Protein AF-A0A1G8QMH2-F1 (afdb_monomer_lite)

Foldseek 3Di:
DDDDDDDDPDPDDPDDDDDPDPDPDPDDCDPPVVVVLVVVVVVVVVVLVVVVVVCCVVPNDPVSVVVVCVVVVVSVVVVVVD

Organism: NCBI:txid930129

Sequence (82 aa):
MGYYPPPYHGPPRPPYYHPPKKHKKKHRKQPFWWKKWKLACSQILIPLICFQLFRTLIFPTSFDVVLLIILVSLTVYCCFTC

Radius of gyration: 29.93 Å; chains: 1; bounding box: 71×15×72 Å

pLDDT: mean 73.29, std 7.8, range [49.47, 84.69]

Structure (mmCIF, N/CA/C/O backbone):
data_AF-A0A1G8QMH2-F1
#
_entry.id   AF-A0A1G8QMH2-F1
#
loop_
_atom_site.group_PDB
_atom_site.id
_atom_site.type_symbol
_atom_site.label_atom_id
_atom_site.label_alt_id
_atom_site.label_comp_id
_atom_site.label_asym_id
_atom_site.label_entity_id
_atom_site.label_seq_id
_atom_site.pdbx_PDB_ins_code
_atom_site.Cartn_x
_atom_site.Cartn_y
_atom_site.Cartn_z
_atom_site.occupancy
_atom_site.B_iso_or_equiv
_atom_site.auth_seq_id
_atom_site.auth_comp_id
_atom_site.auth_asym_id
_atom_site.auth_atom_id
_atom_site.pdbx_PDB_model_num
ATOM 1 N N . MET A 1 1 ? -26.770 4.759 47.993 1.00 53.62 1 MET A N 1
ATOM 2 C CA . MET A 1 1 ? -28.210 4.719 48.323 1.00 53.62 1 MET A CA 1
ATOM 3 C C . MET A 1 1 ? -29.008 4.469 47.052 1.00 53.62 1 MET A C 1
ATOM 5 O O . MET A 1 1 ? -28.899 5.265 46.130 1.00 53.62 1 MET A O 1
ATOM 9 N N . GLY A 1 2 ? -29.742 3.358 46.962 1.00 57.81 2 GLY A N 1
ATOM 10 C CA . GLY A 1 2 ? -30.661 3.115 45.845 1.00 57.81 2 GLY A CA 1
ATOM 11 C C . GLY A 1 2 ? -31.896 4.004 45.975 1.00 57.81 2 GLY A C 1
ATOM 12 O O . GLY A 1 2 ? -32.468 4.097 47.058 1.00 57.81 2 GLY A O 1
ATOM 13 N N . TYR A 1 3 ? -32.279 4.681 44.897 1.00 63.38 3 TYR A N 1
ATOM 14 C CA . TYR A 1 3 ? -33.479 5.512 44.855 1.00 63.38 3 TYR A CA 1
ATOM 15 C C . TYR A 1 3 ? -34.702 4.587 44.787 1.00 63.38 3 TYR A C 1
ATOM 17 O O . TYR A 1 3 ? -34.940 3.963 43.752 1.00 63.38 3 TYR A O 1
ATOM 25 N N . TYR A 1 4 ? -35.447 4.445 45.884 1.00 74.75 4 TYR A N 1
ATOM 26 C CA . TYR A 1 4 ? -36.739 3.761 45.846 1.00 74.75 4 TYR A CA 1
ATOM 27 C C . TYR A 1 4 ? -37.809 4.757 45.383 1.00 74.75 4 TYR A C 1
ATOM 29 O O . TYR A 1 4 ? -37.926 5.828 45.981 1.00 74.75 4 TYR A O 1
ATOM 37 N N . PRO A 1 5 ? -38.572 4.457 44.317 1.00 74.88 5 PRO A N 1
ATOM 38 C CA . PRO A 1 5 ? -39.675 5.316 43.915 1.00 74.88 5 PRO A CA 1
ATOM 39 C C . PRO A 1 5 ? -40.790 5.284 44.980 1.00 74.88 5 PRO A C 1
ATOM 41 O O . PRO A 1 5 ? -40.995 4.242 45.609 1.00 74.88 5 PRO A O 1
ATOM 44 N N . PRO A 1 6 ? -41.517 6.397 45.184 1.00 80.12 6 PRO A N 1
ATOM 45 C CA . PRO A 1 6 ? -42.612 6.458 46.147 1.00 80.12 6 PRO A CA 1
ATOM 46 C C . PRO A 1 6 ? -43.758 5.491 45.774 1.00 80.12 6 PRO A C 1
ATOM 48 O O . PRO A 1 6 ? -43.945 5.196 44.586 1.00 80.12 6 PRO A O 1
ATOM 51 N N . PRO A 1 7 ? -44.538 4.997 46.757 1.00 74.75 7 PRO A N 1
ATOM 52 C CA . PRO A 1 7 ? -45.694 4.133 46.511 1.00 74.75 7 PRO A CA 1
ATOM 53 C C . PRO A 1 7 ? -46.724 4.831 45.610 1.00 74.75 7 PRO A C 1
ATOM 55 O O . PRO A 1 7 ? -47.072 5.986 45.842 1.00 74.75 7 PRO A O 1
ATOM 58 N N . TYR A 1 8 ? -47.208 4.146 44.570 1.00 72.31 8 TYR A N 1
ATOM 59 C CA . TYR A 1 8 ? -48.161 4.711 43.608 1.00 72.31 8 TYR A CA 1
ATOM 60 C C . TYR A 1 8 ? -49.577 4.188 43.893 1.00 72.31 8 TYR A C 1
ATOM 62 O O . TYR A 1 8 ? -49.791 2.978 43.890 1.00 72.31 8 TYR A O 1
ATOM 70 N N . HIS A 1 9 ? -50.548 5.080 44.108 1.00 79.19 9 HIS A N 1
ATOM 71 C CA . HIS A 1 9 ? -51.958 4.748 44.386 1.00 79.19 9 HIS A CA 1
ATOM 72 C C . HIS A 1 9 ? -52.823 4.742 43.112 1.00 79.19 9 HIS A C 1
ATOM 74 O O . HIS A 1 9 ? -53.875 5.373 43.053 1.00 79.19 9 HIS A O 1
ATOM 80 N N . GLY A 1 10 ? -52.347 4.079 42.059 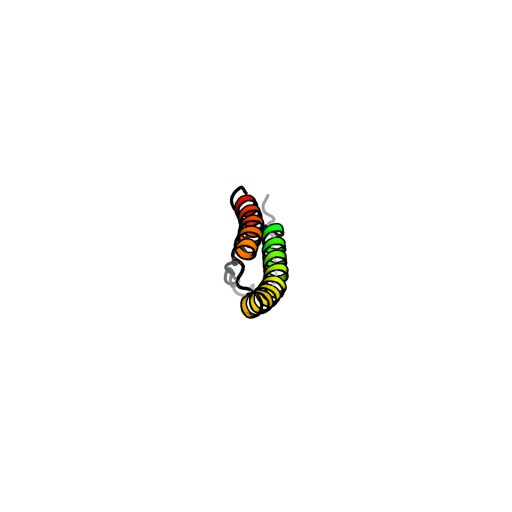1.00 83.69 10 GLY A N 1
ATOM 81 C CA . GLY A 1 10 ? -53.033 3.989 40.767 1.00 83.69 10 GLY A CA 1
ATOM 82 C C . GLY A 1 10 ? -53.469 2.563 40.425 1.00 83.69 10 GLY A C 1
ATOM 83 O O . GLY A 1 10 ? -53.242 1.644 41.215 1.00 83.69 10 GLY A O 1
ATOM 84 N N . PRO A 1 11 ? -54.066 2.351 39.239 1.00 84.62 11 PRO A N 1
ATOM 85 C CA . PRO A 1 11 ? -54.355 1.008 38.748 1.00 84.62 11 PRO A CA 1
ATOM 86 C C . PRO A 1 11 ? -53.075 0.145 38.684 1.00 84.62 11 PRO A C 1
ATOM 88 O O . PRO A 1 11 ? -51.971 0.694 38.570 1.00 84.62 11 PRO A O 1
ATOM 91 N N . PRO A 1 12 ? -53.194 -1.197 38.749 1.00 82.19 12 PRO A N 1
ATOM 92 C CA . PRO A 1 12 ? -52.048 -2.102 38.741 1.00 82.19 12 PRO A CA 1
ATOM 93 C C . PRO A 1 12 ? -51.111 -1.821 37.564 1.00 82.19 12 PRO A C 1
ATOM 95 O O . PRO A 1 12 ? -51.552 -1.689 36.420 1.00 82.19 12 PRO A O 1
ATOM 98 N N . ARG A 1 13 ? -49.803 -1.732 37.832 1.00 78.50 13 ARG A N 1
ATOM 99 C CA . ARG A 1 13 ? -48.809 -1.524 36.773 1.00 78.50 13 ARG A CA 1
ATOM 100 C C . ARG A 1 13 ? -48.845 -2.726 35.813 1.00 78.50 13 ARG A C 1
ATOM 102 O O . ARG A 1 13 ? -48.823 -3.860 36.294 1.00 78.50 13 ARG A O 1
ATOM 109 N N . PRO A 1 14 ? -48.845 -2.514 34.483 1.00 83.06 14 PRO A N 1
ATOM 110 C CA . PRO A 1 14 ? -48.721 -3.619 33.540 1.00 83.06 14 PRO A CA 1
ATOM 111 C C . PRO A 1 14 ? -47.401 -4.383 33.767 1.00 83.06 14 PRO A C 1
ATOM 113 O O . PRO A 1 14 ? -46.419 -3.780 34.223 1.00 83.06 14 PRO A O 1
ATOM 116 N N . PRO A 1 15 ? -47.343 -5.691 33.451 1.00 83.75 15 PRO A N 1
ATOM 117 C CA . PRO A 1 15 ? -46.137 -6.498 33.620 1.00 83.75 15 PRO A CA 1
ATOM 118 C C . PRO A 1 15 ? -44.926 -5.847 32.940 1.00 83.75 15 PRO A C 1
ATOM 120 O O . PRO A 1 15 ? -44.965 -5.516 31.755 1.00 83.75 15 PRO A O 1
ATOM 123 N N . TYR A 1 16 ? -43.841 -5.639 33.690 1.00 77.69 16 TYR A N 1
ATOM 124 C CA . TYR A 1 16 ? -42.639 -5.011 33.146 1.00 77.69 16 TYR A CA 1
ATOM 125 C C . TYR A 1 16 ? -41.874 -6.008 32.267 1.00 77.69 16 TYR A C 1
ATOM 127 O O . TYR A 1 16 ? -41.247 -6.941 32.772 1.00 77.69 16 TYR A O 1
ATOM 135 N N . TYR A 1 17 ? -41.909 -5.809 30.948 1.00 79.75 17 TYR A N 1
ATOM 136 C CA . TYR A 1 17 ? -41.118 -6.602 30.009 1.00 79.75 17 TYR A CA 1
ATOM 137 C C . TYR A 1 17 ? -39.675 -6.088 29.971 1.00 79.75 17 TYR A C 1
ATOM 139 O O . TYR A 1 17 ? -39.425 -4.907 29.722 1.00 79.75 17 TYR A O 1
ATOM 147 N N . HIS A 1 18 ? -38.708 -6.971 30.209 1.00 80.00 18 HIS A N 1
ATOM 148 C CA . HIS A 1 18 ? -37.293 -6.631 30.101 1.00 80.00 18 HIS A CA 1
ATOM 149 C C . HIS A 1 18 ? -36.911 -6.521 28.615 1.00 80.00 18 HIS A C 1
ATOM 151 O O . HIS A 1 18 ? -37.033 -7.503 27.879 1.00 80.00 18 HIS A O 1
ATOM 157 N N . PRO A 1 19 ? -36.438 -5.356 28.133 1.00 81.06 19 PRO A N 1
ATOM 158 C CA . PRO A 1 19 ? -36.010 -5.242 26.748 1.00 81.06 19 PRO A CA 1
ATOM 159 C C . PRO A 1 19 ? -34.803 -6.165 26.506 1.00 81.06 19 PRO A C 1
ATOM 161 O O . PRO A 1 19 ? -33.907 -6.245 27.357 1.00 81.06 19 PRO A O 1
ATOM 164 N N . PRO A 1 20 ? -34.738 -6.863 25.359 1.00 82.00 20 PRO A N 1
ATOM 165 C CA . PRO A 1 20 ? -33.629 -7.758 25.062 1.00 82.00 20 PRO A CA 1
ATOM 166 C C . PRO A 1 20 ? -32.310 -6.975 25.047 1.00 82.00 20 PRO A C 1
ATOM 168 O O . PRO A 1 20 ? -32.188 -5.921 24.412 1.00 82.00 20 PRO A O 1
ATOM 171 N N . LYS A 1 21 ? -31.301 -7.487 25.760 1.00 75.56 21 LYS A N 1
ATOM 172 C CA . LYS A 1 21 ? -29.974 -6.864 25.843 1.00 75.56 21 LYS A CA 1
ATOM 173 C C . LYS A 1 21 ? -29.323 -6.889 24.456 1.00 75.56 21 LYS A C 1
ATOM 175 O O . LYS A 1 21 ? -28.882 -7.934 23.988 1.00 75.56 21 LYS A O 1
ATOM 180 N N . LYS A 1 22 ? -29.253 -5.739 23.777 1.00 75.06 22 LYS A N 1
ATOM 181 C CA . LYS A 1 22 ? -28.554 -5.623 22.486 1.00 75.06 22 LYS A CA 1
ATOM 182 C C . LYS A 1 22 ? -27.057 -5.873 22.688 1.00 75.06 22 LYS A C 1
ATOM 184 O O . LYS A 1 22 ? -26.372 -5.067 23.318 1.00 75.06 22 LYS A O 1
ATOM 189 N N . HIS A 1 23 ? -26.543 -6.960 22.116 1.00 70.94 23 HIS A N 1
ATOM 190 C CA . HIS A 1 23 ? -25.108 -7.225 22.042 1.00 70.94 23 HIS A CA 1
ATOM 191 C C . HIS A 1 23 ? -24.417 -6.095 21.269 1.00 70.94 23 HIS A C 1
ATOM 193 O O . HIS A 1 23 ? -24.563 -5.964 20.051 1.00 70.94 23 HIS A O 1
ATOM 199 N N . LYS A 1 24 ? -23.675 -5.240 21.979 1.00 68.12 24 LYS A N 1
ATOM 200 C CA . LYS A 1 24 ? -22.906 -4.166 21.349 1.00 68.12 24 LYS A CA 1
ATOM 201 C C . LYS A 1 24 ? -21.723 -4.786 20.609 1.00 68.12 24 LYS A C 1
ATOM 203 O O . LYS A 1 24 ? -20.801 -5.308 21.233 1.00 68.12 24 LYS A O 1
ATOM 208 N N . LYS A 1 25 ? -21.744 -4.727 19.275 1.00 63.84 25 LYS A N 1
ATOM 209 C CA . LYS A 1 25 ? -20.604 -5.128 18.442 1.00 63.84 25 LYS A CA 1
ATOM 210 C C . LYS A 1 25 ? -19.402 -4.257 18.817 1.00 63.84 25 LYS A C 1
ATOM 212 O O . LYS A 1 25 ? -19.434 -3.035 18.686 1.00 63.84 25 LYS A O 1
ATOM 217 N N . LYS A 1 26 ? -18.348 -4.891 19.331 1.00 58.53 26 LYS A N 1
ATOM 218 C CA . LYS A 1 26 ? -17.102 -4.233 19.734 1.00 58.53 26 LYS A CA 1
ATOM 219 C C . LYS A 1 26 ? -16.372 -3.770 18.472 1.00 58.53 26 LYS A C 1
ATOM 221 O O . LYS A 1 26 ? -15.693 -4.558 17.821 1.00 58.53 26 LYS A O 1
ATOM 226 N N . HIS A 1 27 ? -16.525 -2.498 18.110 1.00 59.03 27 HIS A N 1
ATOM 227 C CA . HIS A 1 27 ? -15.729 -1.888 17.049 1.00 59.03 27 HIS A CA 1
ATOM 228 C C . HIS A 1 27 ? -14.263 -1.898 17.487 1.00 59.03 27 HIS A C 1
ATOM 230 O O . HIS A 1 27 ? -13.875 -1.157 18.393 1.00 59.03 27 HIS A O 1
ATOM 236 N N . ARG A 1 28 ? -13.445 -2.768 16.879 1.00 58.53 28 ARG A N 1
ATOM 237 C CA . ARG A 1 28 ? -11.993 -2.712 17.057 1.00 58.53 28 ARG A CA 1
ATOM 238 C C . ARG A 1 28 ? -11.536 -1.335 16.587 1.00 58.53 28 ARG A C 1
ATOM 240 O O . ARG A 1 28 ? -11.645 -1.013 15.405 1.00 58.53 28 ARG A O 1
ATOM 247 N N . LYS A 1 29 ? -11.073 -0.518 17.533 1.00 60.62 29 LYS A N 1
ATOM 248 C CA . LYS A 1 29 ? -10.460 0.782 17.270 1.00 60.62 29 LYS A CA 1
ATOM 249 C C . LYS A 1 29 ? -9.114 0.523 16.599 1.00 60.62 29 LYS A C 1
ATOM 251 O O . LYS A 1 29 ? -8.091 0.471 17.264 1.00 60.62 29 LYS A O 1
ATOM 256 N N . GLN A 1 30 ? -9.128 0.269 15.294 1.00 61.59 30 GLN A N 1
ATOM 257 C CA . GLN A 1 30 ? -7.896 0.343 14.520 1.00 61.59 30 GLN A CA 1
ATOM 258 C C . GLN A 1 30 ? -7.420 1.801 14.583 1.00 61.59 30 GLN A C 1
ATOM 260 O O . GLN A 1 30 ? -8.255 2.699 14.410 1.00 61.59 30 GLN A O 1
ATOM 265 N N . PRO A 1 31 ? -6.136 2.059 14.875 1.00 64.25 31 PRO A N 1
ATOM 266 C CA . PRO A 1 31 ? -5.626 3.417 14.967 1.00 64.25 31 PRO A CA 1
ATOM 267 C C . PRO A 1 31 ? -5.890 4.146 13.647 1.00 64.25 31 PRO A C 1
ATOM 269 O O . PRO A 1 31 ? -5.646 3.617 12.562 1.00 64.25 31 PRO A O 1
ATOM 272 N N . PHE A 1 32 ? -6.420 5.368 13.735 1.00 64.81 32 PHE A N 1
ATOM 273 C CA . PHE A 1 32 ? -6.788 6.187 12.569 1.00 64.81 32 PHE A CA 1
ATOM 274 C C . PHE A 1 32 ? -5.615 6.402 11.597 1.00 64.81 32 PHE A C 1
ATOM 276 O O . PHE A 1 32 ? -5.817 6.594 10.399 1.00 64.81 32 PHE A O 1
ATOM 283 N N . TRP A 1 33 ? -4.395 6.309 12.119 1.00 66.31 33 TRP A N 1
ATOM 284 C CA . TRP A 1 33 ? -3.137 6.401 11.395 1.00 66.31 33 TRP A CA 1
ATOM 285 C C . TRP A 1 33 ? -2.972 5.259 10.383 1.00 66.31 33 TRP A C 1
ATOM 287 O O . TRP A 1 33 ? -2.612 5.518 9.239 1.00 66.31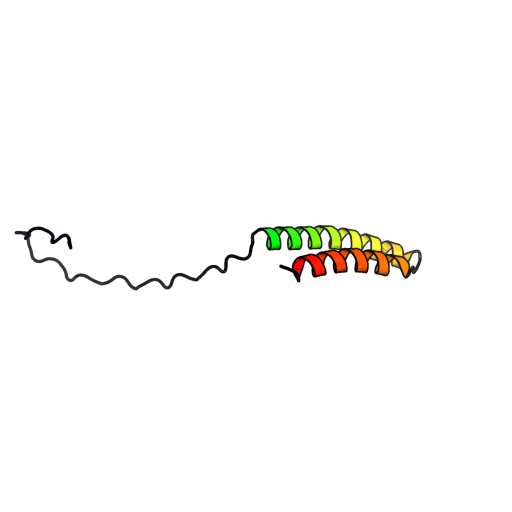 33 TRP A O 1
ATOM 297 N N . TRP A 1 34 ? -3.365 4.028 10.729 1.00 67.50 34 TRP A N 1
ATOM 298 C CA . TRP A 1 34 ? -3.295 2.871 9.823 1.00 67.50 34 TRP A CA 1
ATOM 299 C C . TRP A 1 34 ? -4.138 3.093 8.563 1.00 67.50 34 TRP A C 1
ATOM 301 O O . TRP A 1 34 ? -3.698 2.840 7.441 1.00 67.50 34 TRP A O 1
ATOM 311 N N . LYS A 1 35 ? -5.352 3.634 8.722 1.00 70.00 35 LYS A N 1
ATOM 312 C CA . LYS A 1 35 ? -6.236 3.912 7.581 1.00 70.00 35 LYS A CA 1
ATOM 313 C C . LYS A 1 35 ? -5.630 4.929 6.615 1.00 70.00 35 LYS A C 1
ATOM 315 O O . LYS A 1 35 ? -5.767 4.754 5.409 1.00 70.00 35 LYS A O 1
ATOM 320 N N . LYS A 1 36 ? -4.942 5.951 7.134 1.00 72.75 36 LYS A N 1
ATOM 321 C CA . LYS A 1 36 ? -4.275 6.974 6.317 1.00 72.75 36 LYS A CA 1
ATOM 322 C C . LYS A 1 36 ? -3.102 6.400 5.524 1.00 72.75 36 LYS A C 1
ATOM 324 O O . LYS A 1 36 ? -3.032 6.632 4.323 1.00 72.75 36 LYS A O 1
ATOM 329 N N . TRP A 1 37 ? -2.257 5.588 6.157 1.00 73.00 37 TRP A N 1
ATOM 330 C CA . TRP A 1 37 ? -1.135 4.922 5.486 1.00 73.00 37 TRP A CA 1
ATOM 331 C C . TRP A 1 37 ? -1.586 3.983 4.370 1.00 73.00 37 TRP A C 1
ATOM 333 O O . TRP A 1 37 ? -1.039 4.005 3.274 1.00 73.00 37 TRP A O 1
ATOM 343 N N . LYS A 1 38 ? -2.647 3.208 4.609 1.00 75.12 38 LYS A N 1
ATOM 344 C CA . LYS A 1 38 ? -3.187 2.281 3.608 1.00 75.12 38 LYS A CA 1
ATOM 345 C C . LYS A 1 38 ? -3.760 3.008 2.382 1.00 75.12 38 LYS A C 1
ATOM 347 O O . LYS A 1 38 ? -3.617 2.529 1.255 1.00 75.12 38 LYS A O 1
ATOM 352 N N . LEU A 1 39 ? -4.381 4.168 2.608 1.00 80.00 39 LEU A N 1
ATOM 353 C CA . LEU A 1 39 ? -4.883 5.035 1.544 1.00 80.00 39 LEU A CA 1
ATOM 354 C C . LEU A 1 39 ? -3.724 5.655 0.748 1.00 80.00 39 LEU A C 1
ATOM 356 O O . LEU A 1 39 ? -3.722 5.574 -0.476 1.00 80.00 39 LEU A O 1
ATOM 360 N N . ALA A 1 40 ? -2.713 6.183 1.444 1.00 77.75 40 ALA A N 1
ATOM 361 C CA . ALA A 1 40 ? -1.517 6.761 0.836 1.00 77.75 40 ALA A CA 1
ATOM 362 C C . ALA A 1 40 ? -0.748 5.732 -0.010 1.00 77.75 40 ALA A C 1
ATOM 364 O O . ALA A 1 40 ? -0.406 6.018 -1.154 1.00 77.75 40 ALA A O 1
ATOM 365 N N . CYS A 1 41 ? -0.564 4.504 0.494 1.00 75.25 41 CYS A N 1
ATOM 366 C CA . CYS A 1 41 ? 0.037 3.414 -0.276 1.00 75.25 41 CYS A CA 1
ATOM 367 C C . CYS A 1 41 ? -0.747 3.115 -1.550 1.00 75.25 41 CYS A C 1
ATOM 369 O O . CYS A 1 41 ? -0.138 3.031 -2.606 1.00 75.25 41 CYS A O 1
ATOM 371 N N . SER A 1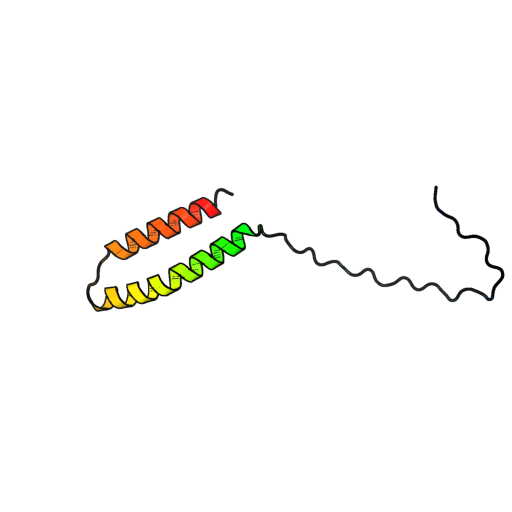 42 ? -2.076 2.978 -1.475 1.00 79.62 42 SER A N 1
ATOM 372 C CA . SER A 1 42 ? -2.884 2.688 -2.672 1.00 79.62 42 SER A CA 1
ATOM 373 C C . SER A 1 42 ? -2.803 3.819 -3.695 1.00 79.62 42 SER A C 1
ATOM 375 O O . SER A 1 42 ? -2.734 3.566 -4.893 1.00 79.62 42 SER A O 1
ATOM 377 N N . GLN A 1 43 ? -2.759 5.064 -3.225 1.00 81.50 43 GLN A N 1
ATOM 378 C CA . GLN A 1 43 ? -2.691 6.239 -4.081 1.00 81.50 43 GLN A CA 1
ATOM 379 C C . GLN A 1 43 ? -1.326 6.412 -4.760 1.00 81.50 43 GLN A C 1
ATOM 381 O O . GLN A 1 43 ? -1.280 6.939 -5.865 1.00 81.50 43 GLN A O 1
ATOM 386 N N . ILE A 1 44 ? -0.239 5.937 -4.142 1.00 78.50 44 ILE A N 1
ATOM 387 C CA . ILE A 1 44 ? 1.107 5.908 -4.735 1.00 78.50 44 ILE A CA 1
ATOM 388 C C . ILE A 1 44 ? 1.289 4.671 -5.627 1.00 78.50 44 ILE A C 1
ATOM 390 O O . ILE A 1 44 ? 1.900 4.778 -6.682 1.00 78.50 44 ILE A O 1
ATOM 394 N N . LEU A 1 45 ? 0.723 3.513 -5.263 1.00 76.94 45 LEU A N 1
ATOM 395 C CA . LEU A 1 45 ? 0.849 2.274 -6.043 1.00 76.94 45 LEU A CA 1
ATOM 396 C C . LEU A 1 45 ? 0.236 2.399 -7.442 1.00 76.94 45 LEU A C 1
ATOM 398 O O . LEU A 1 45 ? 0.809 1.896 -8.400 1.00 76.94 45 LEU A O 1
ATOM 402 N N . ILE A 1 46 ? -0.924 3.055 -7.560 1.00 83.31 46 ILE A N 1
ATOM 403 C CA . ILE A 1 46 ? -1.658 3.202 -8.828 1.00 83.31 46 ILE A CA 1
ATOM 404 C C . ILE A 1 46 ? -0.826 3.914 -9.914 1.00 83.31 46 ILE A C 1
ATOM 406 O O . ILE A 1 46 ? -0.619 3.319 -10.973 1.00 83.31 46 ILE A O 1
ATOM 410 N N . PRO A 1 47 ? -0.313 5.143 -9.703 1.00 80.62 47 PRO A N 1
ATOM 411 C CA . PRO A 1 47 ? 0.503 5.819 -10.708 1.00 80.62 47 PRO A CA 1
ATOM 412 C C . PRO A 1 47 ? 1.825 5.092 -10.948 1.00 80.62 47 PRO A C 1
ATOM 414 O O . PRO A 1 47 ? 2.317 5.089 -12.073 1.00 80.62 47 PRO A O 1
ATOM 417 N N . LEU A 1 48 ? 2.373 4.439 -9.921 1.00 79.19 48 LEU A N 1
ATOM 418 C CA . LEU A 1 48 ? 3.634 3.720 -10.019 1.00 79.19 48 LEU A CA 1
ATOM 419 C C . LEU A 1 48 ? 3.484 2.465 -10.886 1.00 79.19 48 LEU A C 1
ATOM 421 O O . LEU A 1 48 ? 4.301 2.262 -11.767 1.00 79.19 48 LEU A O 1
ATOM 425 N N . ILE A 1 49 ? 2.394 1.702 -10.759 1.00 78.44 49 ILE A N 1
ATOM 426 C CA . ILE A 1 49 ? 2.073 0.581 -11.660 1.00 78.44 49 ILE A CA 1
ATOM 427 C C . ILE A 1 49 ? 1.871 1.069 -13.101 1.00 78.44 49 ILE A C 1
ATOM 429 O O . ILE A 1 49 ? 2.402 0.455 -14.023 1.00 78.44 49 ILE A O 1
ATOM 433 N N . CYS A 1 50 ? 1.165 2.183 -13.319 1.00 84.69 50 CYS A N 1
ATOM 434 C CA . CYS A 1 50 ? 0.992 2.744 -14.664 1.00 84.69 50 CYS A CA 1
ATOM 435 C C . CYS A 1 50 ? 2.329 3.158 -15.301 1.00 84.69 50 CYS A C 1
ATOM 437 O O . CYS A 1 50 ? 2.599 2.812 -16.451 1.00 84.69 50 CYS A O 1
ATOM 439 N N . PHE A 1 51 ? 3.189 3.851 -14.550 1.00 78.31 51 PHE A N 1
ATOM 440 C CA . PHE A 1 51 ? 4.531 4.219 -15.007 1.00 78.31 51 PHE A CA 1
ATOM 441 C C . PHE A 1 51 ? 5.438 2.998 -15.190 1.00 78.31 51 PHE A C 1
ATOM 443 O O . PHE A 1 51 ? 6.196 2.946 -16.156 1.00 78.31 51 PHE A O 1
ATOM 450 N N . GLN A 1 52 ? 5.320 1.997 -14.314 1.00 73.25 52 GLN A N 1
ATOM 451 C CA . GLN A 1 52 ? 6.063 0.745 -14.387 1.00 73.25 52 GLN A CA 1
ATOM 452 C C . GLN A 1 52 ? 5.721 0.018 -15.683 1.00 73.25 52 GLN A C 1
ATOM 454 O O . GLN A 1 52 ? 6.623 -0.358 -16.422 1.00 73.25 52 GLN A O 1
ATOM 459 N N . LEU A 1 53 ? 4.437 -0.128 -16.015 1.00 81.25 53 LEU A N 1
ATOM 460 C CA . LEU A 1 53 ? 4.001 -0.784 -17.250 1.00 81.25 53 LEU A CA 1
ATOM 461 C C . LEU A 1 53 ? 4.516 -0.053 -18.493 1.00 81.25 53 LEU A C 1
ATOM 463 O O . LEU A 1 53 ? 5.018 -0.692 -19.417 1.00 81.25 53 LEU A O 1
ATOM 467 N N . PHE A 1 54 ? 4.472 1.280 -18.483 1.00 83.00 54 PHE A N 1
ATOM 468 C CA . PHE A 1 54 ? 4.979 2.089 -19.587 1.00 83.00 54 PHE A CA 1
ATOM 469 C C . PHE A 1 54 ? 6.505 1.976 -19.743 1.00 83.00 54 PHE A C 1
ATOM 471 O O . PHE A 1 54 ? 6.994 1.786 -20.856 1.00 83.00 54 PHE A O 1
ATOM 478 N N . ARG A 1 55 ? 7.273 1.998 -18.642 1.00 77.62 55 ARG A N 1
ATOM 479 C CA . ARG A 1 55 ? 8.732 1.808 -18.703 1.00 77.62 55 ARG A CA 1
ATOM 480 C C . ARG A 1 55 ? 9.109 0.384 -19.098 1.00 77.62 55 ARG A C 1
ATOM 482 O O . ARG A 1 55 ? 10.041 0.217 -19.872 1.00 77.62 55 ARG A O 1
ATOM 489 N N . THR A 1 56 ? 8.375 -0.630 -18.636 1.00 70.62 56 THR A N 1
ATOM 490 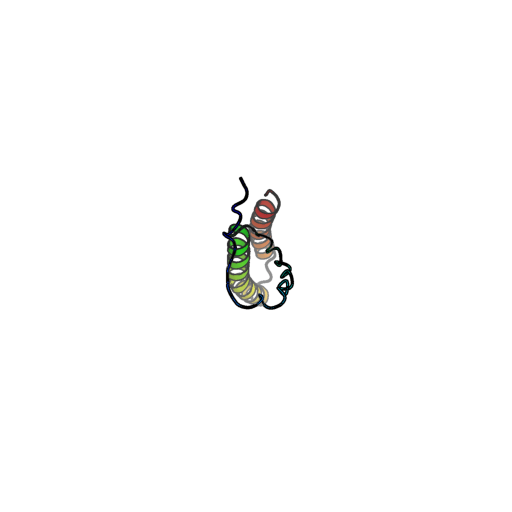C CA . THR A 1 56 ? 8.661 -2.038 -18.971 1.00 70.62 56 THR A CA 1
ATOM 491 C C . THR A 1 56 ? 8.474 -2.310 -20.466 1.00 70.62 56 THR A C 1
ATOM 493 O O . THR A 1 56 ? 9.217 -3.104 -21.033 1.00 70.62 56 THR A O 1
ATOM 496 N N . LEU A 1 57 ? 7.525 -1.622 -21.112 1.00 78.69 57 LEU A N 1
ATOM 497 C CA . LEU A 1 57 ? 7.300 -1.715 -22.557 1.00 78.69 57 LEU A CA 1
ATOM 498 C C . LEU A 1 57 ? 8.398 -1.050 -23.397 1.00 78.69 57 LEU A C 1
ATOM 500 O O . LEU A 1 57 ? 8.647 -1.494 -24.513 1.00 78.69 57 LEU A O 1
ATOM 504 N N . ILE A 1 58 ? 9.037 0.006 -22.884 1.00 76.44 58 ILE A N 1
ATOM 505 C CA . ILE A 1 58 ? 9.999 0.813 -23.651 1.00 76.44 58 ILE A CA 1
ATOM 506 C C . ILE A 1 58 ? 11.449 0.407 -23.358 1.00 76.44 58 ILE A C 1
ATOM 508 O O . ILE A 1 58 ? 12.263 0.366 -24.274 1.00 76.44 58 ILE A O 1
ATOM 512 N N . PHE A 1 59 ? 11.787 0.097 -22.103 1.00 69.44 59 PHE A N 1
ATOM 513 C CA . PHE A 1 59 ? 13.131 -0.300 -21.682 1.00 69.44 59 PHE A CA 1
ATOM 514 C C . PHE A 1 59 ? 13.060 -1.200 -20.430 1.00 69.44 59 PHE A C 1
ATOM 516 O O . PHE A 1 59 ? 12.821 -0.700 -19.323 1.00 69.44 59 PHE A O 1
ATOM 523 N N . PRO A 1 60 ? 13.299 -2.519 -20.546 1.00 64.62 60 PRO A N 1
ATOM 524 C CA . PRO A 1 60 ? 13.287 -3.421 -19.399 1.00 64.62 60 PRO A CA 1
ATOM 525 C C . PRO A 1 60 ? 14.444 -3.060 -18.464 1.00 64.62 60 PRO A C 1
ATOM 527 O O . PRO A 1 60 ? 15.616 -3.210 -18.798 1.00 64.62 60 PRO A O 1
ATOM 530 N N . THR A 1 61 ? 14.123 -2.516 -17.296 1.00 73.25 61 THR A N 1
ATOM 531 C CA . THR A 1 61 ? 15.107 -1.886 -16.411 1.00 73.25 61 THR A CA 1
ATOM 532 C C . THR A 1 61 ? 14.854 -2.319 -14.972 1.00 73.25 61 THR A C 1
ATOM 534 O O . THR A 1 61 ? 13.899 -1.907 -14.316 1.00 73.25 61 THR A O 1
ATOM 537 N N . SER A 1 62 ? 15.749 -3.167 -14.467 1.00 69.69 62 SER A N 1
ATOM 538 C CA . SER A 1 62 ? 15.681 -3.807 -13.144 1.00 69.69 62 SER A CA 1
ATOM 539 C C . SER A 1 62 ? 15.749 -2.816 -11.975 1.00 69.69 62 SER A C 1
ATOM 541 O O . SER A 1 62 ? 15.372 -3.137 -10.853 1.00 69.69 62 SER A O 1
ATOM 543 N N . PHE A 1 63 ? 16.221 -1.597 -12.241 1.00 67.69 63 PHE A N 1
ATOM 544 C CA . PHE A 1 63 ? 16.469 -0.557 -11.246 1.00 67.69 63 PHE A CA 1
ATOM 545 C C . PHE A 1 63 ? 15.187 0.088 -10.683 1.00 67.69 63 PHE A C 1
ATOM 547 O O . PHE A 1 63 ? 15.185 0.529 -9.537 1.00 67.69 63 PHE A O 1
ATOM 554 N N . ASP A 1 64 ? 14.072 0.093 -11.429 1.00 69.44 64 ASP A N 1
ATOM 555 C CA . ASP A 1 64 ? 12.791 0.620 -10.909 1.00 69.44 64 ASP A CA 1
ATOM 556 C C . ASP A 1 64 ? 12.233 -0.204 -9.761 1.00 69.44 64 ASP A C 1
ATOM 558 O O . ASP A 1 64 ? 11.717 0.337 -8.785 1.00 69.44 64 ASP A O 1
ATOM 562 N N . VAL A 1 65 ? 12.340 -1.524 -9.887 1.00 70.12 65 VAL A N 1
ATOM 563 C CA . VAL A 1 65 ? 11.781 -2.455 -8.911 1.00 70.12 65 VAL A CA 1
ATOM 564 C C . VAL A 1 65 ? 12.510 -2.285 -7.579 1.00 70.12 65 VAL A C 1
ATOM 566 O O . VAL A 1 65 ? 11.889 -2.327 -6.524 1.00 70.12 65 VAL A O 1
ATOM 569 N N . VAL A 1 66 ? 13.812 -1.991 -7.625 1.00 77.75 66 VAL A N 1
ATOM 570 C CA . VAL A 1 66 ? 14.647 -1.734 -6.445 1.00 77.75 66 VAL A CA 1
ATOM 571 C C . VAL A 1 66 ? 14.199 -0.472 -5.700 1.00 77.75 66 VAL A C 1
ATOM 573 O O . VAL A 1 66 ? 14.028 -0.517 -4.484 1.00 77.75 66 VAL A O 1
ATOM 576 N N . LEU A 1 67 ? 13.937 0.635 -6.402 1.00 74.94 67 LEU A N 1
ATOM 577 C CA . LEU A 1 67 ? 13.448 1.877 -5.782 1.00 74.94 67 LEU A CA 1
ATOM 578 C C . LEU A 1 67 ? 12.045 1.716 -5.176 1.00 74.94 67 LEU A C 1
ATOM 580 O O . LEU A 1 67 ? 11.785 2.194 -4.069 1.00 74.94 67 LEU A O 1
ATOM 584 N N . LEU A 1 68 ? 11.161 0.992 -5.865 1.00 74.31 68 LEU A N 1
ATOM 585 C CA . LEU A 1 68 ? 9.815 0.669 -5.389 1.00 74.31 68 LEU A CA 1
ATO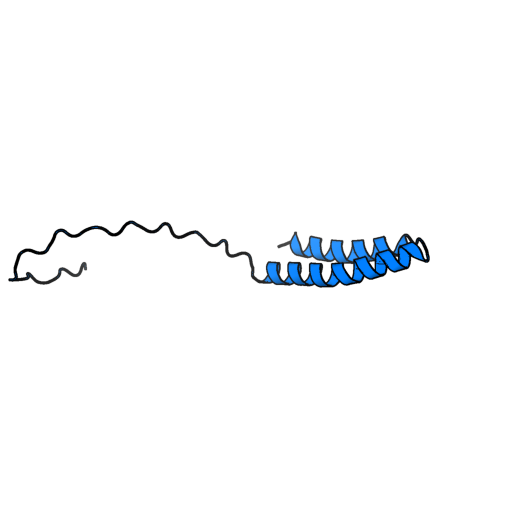M 586 C C . LEU A 1 68 ? 9.871 -0.202 -4.121 1.00 74.31 68 LEU A C 1
ATOM 588 O O . LEU A 1 68 ? 9.188 0.077 -3.134 1.00 74.31 68 LEU A O 1
ATOM 592 N N . ILE A 1 69 ? 10.740 -1.217 -4.115 1.00 77.62 69 ILE A N 1
ATOM 593 C CA . ILE A 1 69 ? 10.969 -2.102 -2.968 1.00 77.62 69 ILE A CA 1
ATOM 594 C C . ILE A 1 69 ? 11.482 -1.312 -1.761 1.00 77.62 69 ILE A C 1
ATOM 596 O O . ILE A 1 69 ? 11.013 -1.559 -0.654 1.00 77.62 69 ILE A O 1
ATOM 600 N N . ILE A 1 70 ? 12.382 -0.342 -1.942 1.00 81.94 70 ILE A N 1
ATOM 601 C CA . ILE A 1 70 ? 12.914 0.474 -0.837 1.00 81.94 70 ILE A CA 1
ATOM 602 C C . ILE A 1 70 ? 11.805 1.315 -0.178 1.00 81.94 70 ILE A C 1
ATOM 604 O O . ILE A 1 70 ? 11.675 1.312 1.047 1.00 81.94 70 ILE A O 1
ATOM 608 N N . LEU A 1 71 ? 10.961 1.980 -0.972 1.00 72.75 71 LEU A N 1
ATOM 609 C CA . LEU A 1 71 ? 9.8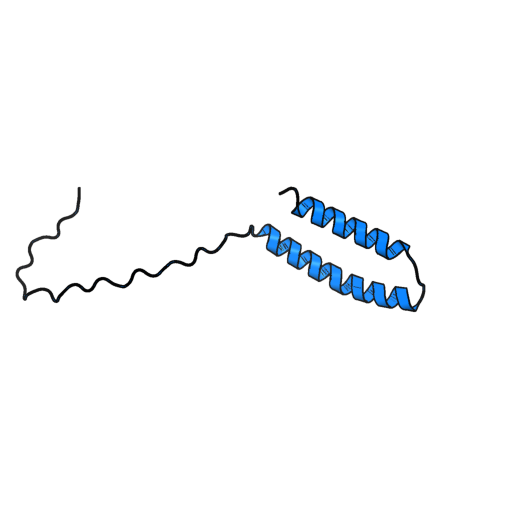43 2.801 -0.482 1.00 72.75 71 LEU A CA 1
ATOM 610 C C . LEU A 1 71 ? 8.756 1.972 0.221 1.00 72.75 71 LEU A C 1
ATOM 612 O O . LEU A 1 71 ? 8.244 2.365 1.275 1.00 72.75 71 LEU A O 1
ATOM 616 N N . VAL A 1 72 ? 8.417 0.807 -0.334 1.00 77.94 72 VAL A N 1
ATOM 617 C CA . VAL A 1 72 ? 7.456 -0.121 0.280 1.00 77.94 72 VAL A CA 1
ATOM 618 C C . VAL A 1 72 ? 8.038 -0.734 1.550 1.00 77.94 72 VAL A C 1
ATOM 620 O O . VAL A 1 72 ? 7.351 -0.770 2.568 1.00 77.94 72 VAL A O 1
ATOM 623 N N . SER A 1 73 ? 9.304 -1.153 1.521 1.00 78.44 73 SER A N 1
ATOM 624 C CA . SER A 1 73 ? 10.001 -1.746 2.664 1.00 78.44 73 SER A CA 1
ATOM 625 C C . SER A 1 73 ? 10.039 -0.785 3.848 1.00 78.44 73 SER A C 1
ATOM 627 O O . SER A 1 73 ? 9.608 -1.158 4.934 1.00 78.44 73 SER A O 1
ATOM 629 N N . LEU A 1 74 ? 10.417 0.482 3.638 1.00 76.06 74 LEU A N 1
ATOM 630 C CA . LEU A 1 74 ? 10.427 1.502 4.694 1.00 76.06 74 LEU A CA 1
ATOM 631 C C . LEU A 1 74 ? 9.036 1.698 5.324 1.00 76.06 74 LEU A C 1
ATOM 633 O O . LEU A 1 74 ? 8.897 1.818 6.542 1.00 76.06 74 LEU A O 1
ATOM 637 N N . THR A 1 75 ? 7.994 1.679 4.493 1.00 69.56 75 THR A N 1
ATOM 638 C CA . THR A 1 75 ? 6.605 1.853 4.934 1.00 69.56 75 THR A CA 1
ATOM 639 C C . THR A 1 75 ? 6.107 0.646 5.733 1.00 69.56 75 THR A C 1
ATOM 641 O O . THR A 1 75 ? 5.456 0.805 6.766 1.00 69.56 75 THR A O 1
ATOM 644 N N . VAL A 1 76 ? 6.435 -0.570 5.293 1.00 72.81 76 VAL A N 1
ATOM 645 C CA . VAL A 1 76 ? 6.093 -1.813 5.997 1.00 72.81 76 VAL A CA 1
ATOM 646 C C . VAL A 1 76 ? 6.862 -1.920 7.309 1.00 72.81 76 VAL A C 1
ATOM 648 O O . VAL A 1 76 ? 6.266 -2.271 8.320 1.00 72.81 76 VAL A O 1
ATOM 651 N N . TYR A 1 77 ? 8.143 -1.557 7.326 1.00 77.12 77 TYR A N 1
ATOM 652 C CA . TYR A 1 77 ? 8.964 -1.557 8.535 1.00 77.12 77 TYR A CA 1
ATOM 653 C C . TYR A 1 77 ? 8.406 -0.584 9.583 1.00 77.12 77 TYR A C 1
ATOM 655 O O . TYR A 1 77 ? 8.246 -0.944 10.748 1.00 77.12 77 TYR A O 1
ATOM 663 N N . CYS A 1 78 ? 8.005 0.620 9.162 1.00 63.59 78 CYS A N 1
ATOM 664 C CA . CYS A 1 78 ? 7.320 1.583 10.025 1.00 63.59 78 CYS A CA 1
ATOM 665 C C . CYS A 1 78 ? 5.952 1.062 10.513 1.00 63.59 78 CYS A C 1
ATOM 667 O O . CYS A 1 78 ? 5.602 1.251 11.673 1.00 63.59 78 CYS A O 1
ATOM 669 N N . CYS A 1 79 ? 5.205 0.349 9.664 1.00 63.53 79 CYS A N 1
ATOM 670 C CA . CYS A 1 79 ? 3.927 -0.271 10.027 1.00 63.53 79 CYS A CA 1
ATOM 671 C C . CYS A 1 79 ? 4.073 -1.485 10.965 1.00 63.53 79 CYS A C 1
ATOM 673 O O . CYS A 1 79 ? 3.143 -1.780 11.709 1.00 63.53 79 CYS A O 1
ATOM 675 N N . PHE A 1 80 ? 5.191 -2.211 10.898 1.00 65.25 80 PHE A N 1
ATOM 676 C CA . PHE A 1 80 ? 5.462 -3.413 11.693 1.00 65.25 80 PHE A CA 1
ATOM 677 C C . PHE A 1 80 ? 6.060 -3.091 13.070 1.00 65.25 80 PHE A C 1
ATOM 679 O O . PHE A 1 80 ? 5.890 -3.860 14.009 1.00 65.25 80 PHE A O 1
ATOM 686 N N . THR A 1 81 ? 6.739 -1.949 13.205 1.00 64.81 81 THR A N 1
ATOM 687 C CA . THR A 1 81 ? 7.422 -1.536 14.448 1.00 64.81 81 THR A CA 1
ATOM 688 C C . THR A 1 81 ? 6.504 -0.737 15.401 1.00 64.81 81 THR A C 1
ATOM 690 O O . THR A 1 81 ? 6.985 -0.008 16.262 1.00 64.81 81 THR A O 1
ATOM 693 N N . CYS A 1 82 ? 5.177 -0.831 15.265 1.00 49.47 82 CYS A N 1
ATOM 694 C CA . CYS A 1 82 ? 4.170 -0.145 16.095 1.00 49.47 82 CYS A CA 1
ATOM 695 C C . CYS A 1 82 ? 3.021 -1.095 16.452 1.00 49.47 82 CYS A C 1
ATOM 697 O O . CYS A 1 82 ? 2.448 -0.928 17.553 1.00 49.47 82 CYS A O 1
#

InterPro domains:
  IPR059557 YszA-like [PF27064] (33-78)

Secondary structure (DSSP, 8-state):
---PPPPP-SSPPPP-PPPP-----------HHHHHHHHHHHHHHHHHHHHHHHHHHH---THHHHHHHHHHHHHHHHHH--